Protein AF-A0A1Z8LVI5-F1 (afdb_monomer_lite)

Foldseek 3Di:
DLVVLCCVVPVQFPDWDADPNDIFTAGPVRDTDDDDVVSSVVSVVVVVVVVVVVVVVVLLVLVVVVVVVVDDPVRSCVVPVVSPVPD

Radius of gyration: 19.8 Å; chains: 1; bounding box: 43×19×52 Å

Sequence (87 aa):
MKHEAIYNLYPNVTHITEDDGLFTALDINEQEVSIDMDAVNTKATELQTAYDNEQETLKTNKVSAYRKMEMTDDEILAIDPTLEEYL

Structure (mmCIF, N/CA/C/O backbone):
data_AF-A0A1Z8LVI5-F1
#
_entry.id   AF-A0A1Z8LVI5-F1
#
loop_
_atom_site.group_PDB
_atom_site.id
_atom_site.type_symbol
_atom_site.label_atom_id
_atom_site.label_alt_id
_atom_site.label_comp_id
_atom_site.label_asym_id
_atom_site.label_entity_id
_atom_site.label_seq_id
_atom_site.pdbx_PDB_ins_code
_atom_site.Cartn_x
_atom_site.Cartn_y
_atom_site.Cartn_z
_atom_site.occupancy
_atom_site.B_iso_or_equiv
_atom_site.auth_seq_id
_atom_site.auth_comp_id
_atom_site.auth_asym_id
_atom_site.auth_atom_id
_atom_site.pdbx_PDB_model_num
ATOM 1 N N . MET A 1 1 ? -3.822 -1.144 2.091 1.00 94.50 1 MET A N 1
ATOM 2 C CA . MET A 1 1 ? -3.687 0.222 2.643 1.00 94.50 1 MET A CA 1
ATOM 3 C C . MET A 1 1 ? -4.580 0.510 3.848 1.00 94.50 1 MET A C 1
ATOM 5 O O . MET A 1 1 ? -4.051 1.000 4.830 1.00 94.50 1 MET A O 1
ATOM 9 N N . LYS A 1 2 ? -5.892 0.208 3.853 1.00 96.12 2 LYS A N 1
ATOM 10 C CA . LYS A 1 2 ? -6.758 0.554 5.008 1.00 96.12 2 LYS A CA 1
ATOM 11 C C . LYS A 1 2 ? -6.380 -0.132 6.328 1.00 96.12 2 LYS A C 1
ATOM 13 O O . LYS A 1 2 ? -6.348 0.536 7.350 1.00 96.12 2 LYS A O 1
ATOM 18 N N . HIS A 1 3 ? -6.018 -1.418 6.309 1.00 97.00 3 HIS A N 1
ATOM 19 C CA . HIS A 1 3 ? -5.535 -2.118 7.513 1.00 97.00 3 HIS A CA 1
ATOM 20 C C . HIS A 1 3 ? -4.271 -1.463 8.078 1.00 97.00 3 HIS A C 1
ATOM 22 O O . HIS A 1 3 ? -4.188 -1.165 9.262 1.00 97.00 3 HIS A O 1
ATOM 28 N N . GLU A 1 4 ? -3.30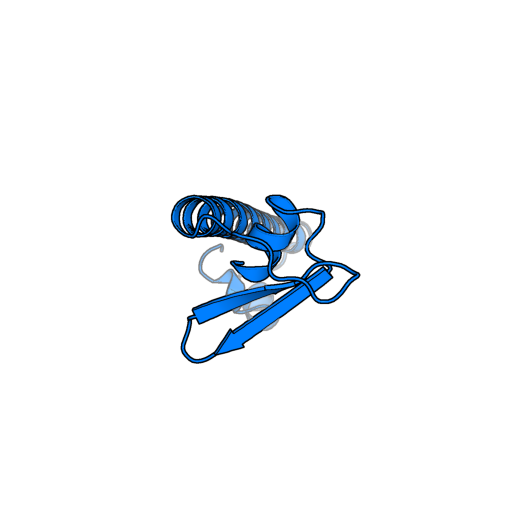7 -1.165 7.211 1.00 97.25 4 GLU A N 1
ATOM 29 C CA . GLU A 1 4 ? -2.075 -0.477 7.595 1.00 97.25 4 GLU A CA 1
ATOM 30 C C . GLU A 1 4 ? -2.342 0.939 8.121 1.00 97.25 4 GLU A C 1
ATOM 32 O O . GLU A 1 4 ? -1.757 1.347 9.121 1.00 97.25 4 GLU A O 1
ATOM 37 N N . ALA A 1 5 ? -3.272 1.667 7.501 1.00 98.12 5 ALA A N 1
ATOM 38 C CA . ALA A 1 5 ? -3.723 2.966 7.979 1.00 98.12 5 ALA A CA 1
ATOM 39 C C . ALA A 1 5 ? -4.330 2.880 9.387 1.00 98.12 5 ALA A C 1
ATOM 41 O O . ALA A 1 5 ? -4.005 3.715 10.231 1.00 98.12 5 ALA A O 1
ATOM 42 N N . ILE A 1 6 ? -5.150 1.860 9.663 1.00 98.00 6 ILE A N 1
ATOM 43 C CA . ILE A 1 6 ? -5.706 1.614 11.000 1.00 98.00 6 ILE A CA 1
ATOM 44 C C . ILE A 1 6 ? -4.576 1.359 12.001 1.00 98.00 6 ILE A C 1
ATOM 46 O O . ILE A 1 6 ? -4.532 2.042 13.018 1.00 98.00 6 ILE A O 1
ATOM 50 N N . TYR A 1 7 ? -3.618 0.474 11.707 1.00 98.12 7 TYR A N 1
ATOM 51 C CA . TYR A 1 7 ? -2.480 0.238 12.610 1.00 98.12 7 TYR A CA 1
ATOM 52 C C . TYR A 1 7 ? -1.616 1.492 12.837 1.00 98.12 7 TYR A C 1
ATOM 54 O O . TYR A 1 7 ? -1.088 1.686 13.930 1.00 98.12 7 TYR A O 1
ATOM 62 N N . ASN A 1 8 ? -1.487 2.364 11.831 1.00 97.88 8 ASN A N 1
ATOM 63 C CA . ASN A 1 8 ? -0.754 3.629 11.950 1.00 97.88 8 ASN A CA 1
ATOM 64 C C . ASN A 1 8 ? -1.478 4.655 12.838 1.00 97.88 8 ASN A C 1
ATOM 66 O O . ASN A 1 8 ? -0.828 5.385 13.586 1.00 97.88 8 ASN A O 1
ATOM 70 N N . LEU A 1 9 ? -2.805 4.754 12.724 1.00 98.12 9 LEU A N 1
ATOM 71 C CA . LEU A 1 9 ? -3.613 5.736 13.457 1.00 98.12 9 LEU A CA 1
ATOM 72 C C . LEU A 1 9 ? -3.984 5.261 14.867 1.00 98.12 9 LEU A C 1
ATOM 74 O O . LEU A 1 9 ? -4.084 6.078 15.783 1.00 98.12 9 LEU A O 1
ATOM 78 N N . TYR A 1 10 ? -4.165 3.953 15.042 1.00 97.81 10 TYR A N 1
ATOM 79 C CA . TYR A 1 10 ? -4.642 3.318 16.267 1.00 97.81 10 TYR A CA 1
ATOM 80 C C . TYR A 1 10 ? -3.654 2.225 16.705 1.00 97.81 10 TYR A C 1
ATOM 82 O O . TYR A 1 10 ? -3.911 1.037 16.523 1.00 97.81 10 TYR A O 1
ATOM 90 N N . PRO A 1 11 ? -2.504 2.591 17.297 1.00 97.00 11 PRO A N 1
ATOM 91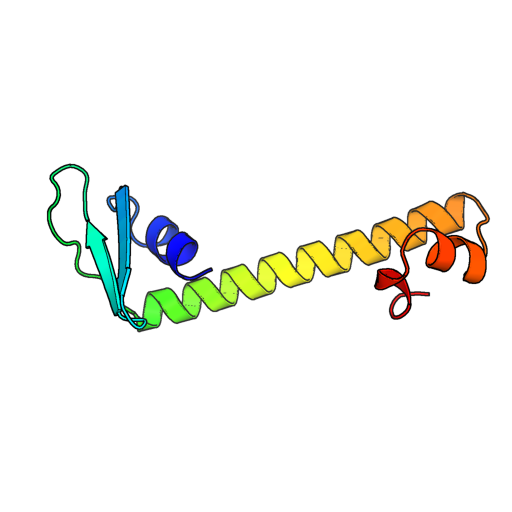 C CA . PRO A 1 11 ? -1.430 1.643 17.616 1.00 97.00 11 PRO A CA 1
ATOM 92 C C . PRO A 1 11 ? -1.789 0.619 18.706 1.00 97.00 11 PRO A C 1
ATOM 94 O O . PRO A 1 11 ? -1.037 -0.321 18.945 1.00 97.00 11 PRO A O 1
ATOM 97 N N . ASN A 1 12 ? -2.913 0.806 19.399 1.00 96.81 12 ASN A N 1
ATOM 98 C CA . ASN A 1 12 ? -3.472 -0.156 20.347 1.00 96.81 12 ASN A CA 1
ATOM 99 C C . ASN A 1 12 ? -4.296 -1.264 19.669 1.00 96.81 12 ASN A C 1
ATOM 101 O O . ASN A 1 12 ? -4.630 -2.242 20.336 1.00 96.81 12 ASN A O 1
ATOM 105 N N . VAL A 1 13 ? -4.630 -1.116 18.383 1.00 98.00 13 VAL A N 1
ATOM 106 C CA . VAL A 1 13 ? -5.289 -2.156 17.590 1.00 98.00 13 VAL A CA 1
ATOM 107 C C . VAL A 1 13 ? -4.286 -3.262 17.293 1.00 98.00 13 VAL A C 1
ATOM 109 O O . VAL A 1 13 ? -3.202 -3.015 16.766 1.00 98.00 13 VAL A O 1
ATOM 112 N N . THR A 1 14 ? -4.655 -4.494 17.615 1.00 97.38 14 THR A N 1
ATOM 113 C CA . THR A 1 14 ? -3.837 -5.696 17.392 1.00 97.38 14 THR A CA 1
ATOM 114 C C . THR A 1 14 ? -4.456 -6.627 16.359 1.00 97.38 14 THR A C 1
ATOM 116 O O . THR 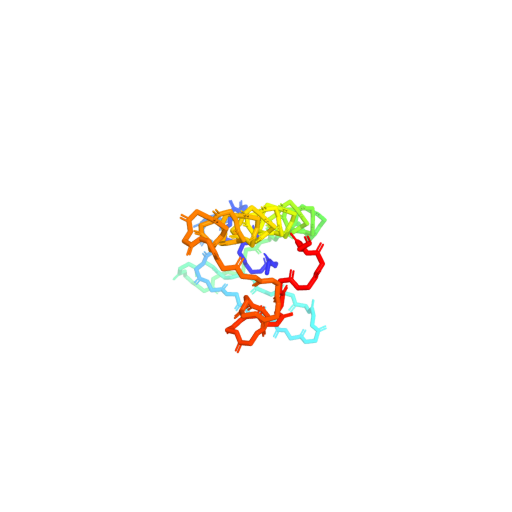A 1 14 ? -3.747 -7.440 15.764 1.00 97.38 14 THR A O 1
ATOM 119 N N . HIS A 1 15 ? -5.764 -6.509 16.137 1.00 97.00 15 HIS A N 1
ATOM 120 C CA . HIS A 1 15 ? -6.500 -7.327 15.192 1.00 97.00 15 HIS A CA 1
ATOM 121 C C . HIS A 1 15 ? -7.521 -6.485 14.433 1.00 97.00 15 HIS A C 1
ATOM 123 O O . HIS A 1 15 ? -8.174 -5.614 15.004 1.00 97.00 15 HIS A O 1
ATOM 129 N N . ILE A 1 16 ? -7.659 -6.756 13.138 1.00 97.38 16 ILE A N 1
ATOM 130 C CA . ILE A 1 16 ? -8.631 -6.106 12.264 1.00 97.38 16 ILE A CA 1
ATOM 131 C C . ILE A 1 16 ? -9.370 -7.209 11.522 1.00 97.38 16 ILE A C 1
ATOM 133 O O . ILE A 1 16 ? -8.740 -8.044 10.867 1.00 97.38 16 ILE A O 1
ATOM 137 N N . THR A 1 17 ? -10.693 -7.192 11.604 1.00 95.44 17 THR A N 1
ATOM 138 C CA . THR A 1 17 ? -11.563 -7.978 10.734 1.00 95.44 17 THR A CA 1
ATOM 139 C C . THR A 1 17 ? -12.259 -7.054 9.744 1.00 95.44 17 THR A C 1
ATOM 141 O O . THR A 1 17 ? -12.522 -5.882 10.023 1.00 95.44 17 THR A O 1
ATOM 144 N N . GLU A 1 18 ? -12.516 -7.585 8.555 1.00 94.88 18 GLU A N 1
ATOM 145 C CA . GLU A 1 18 ? -13.214 -6.888 7.483 1.00 94.88 18 GLU A CA 1
ATOM 146 C C . GLU A 1 18 ? -14.290 -7.823 6.935 1.00 94.88 18 GLU A C 1
ATOM 148 O O . GLU A 1 18 ? -13.973 -8.933 6.503 1.00 9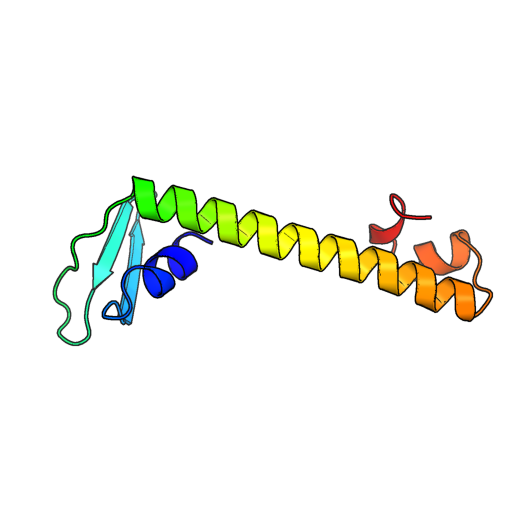4.88 18 GLU A O 1
ATOM 153 N N . ASP A 1 19 ? -15.544 -7.382 6.979 1.00 94.06 19 ASP A N 1
ATOM 154 C CA . ASP A 1 19 ? -16.692 -8.111 6.437 1.00 94.06 19 ASP A CA 1
ATOM 155 C C . ASP A 1 19 ? -17.534 -7.161 5.584 1.00 94.06 19 ASP A C 1
ATOM 157 O O . ASP A 1 19 ? -17.959 -6.109 6.054 1.00 94.06 19 ASP A O 1
ATOM 161 N N . ASP A 1 20 ? -17.704 -7.490 4.303 1.00 92.62 20 ASP A N 1
ATOM 162 C CA . ASP A 1 20 ? -18.394 -6.659 3.298 1.00 92.62 20 ASP A CA 1
ATOM 163 C C . ASP A 1 20 ? -17.974 -5.166 3.304 1.00 92.62 20 ASP A C 1
ATOM 165 O O . ASP A 1 20 ? -18.777 -4.247 3.136 1.00 92.62 20 ASP A O 1
ATOM 169 N N . GLY A 1 21 ? -16.682 -4.906 3.543 1.00 86.38 21 GLY A N 1
ATOM 170 C CA . GLY A 1 21 ? -16.108 -3.556 3.607 1.00 86.38 21 GLY A CA 1
ATOM 171 C C . GLY A 1 21 ? -16.354 -2.800 4.920 1.00 86.38 21 GLY A C 1
ATOM 172 O O . GLY A 1 21 ? -15.936 -1.642 5.038 1.00 86.38 21 GLY A O 1
ATOM 173 N N . LEU A 1 22 ? -16.993 -3.430 5.910 1.00 91.12 22 LEU A N 1
ATOM 174 C CA . LEU A 1 22 ? -17.071 -2.944 7.283 1.00 91.12 22 LEU A CA 1
ATOM 175 C C . LEU A 1 22 ? -15.842 -3.412 8.067 1.00 91.12 22 LEU A C 1
ATOM 177 O O . LEU A 1 22 ? -15.520 -4.597 8.078 1.00 91.12 22 LEU A O 1
ATOM 181 N N . PHE A 1 23 ? -15.177 -2.477 8.742 1.00 94.50 23 PHE A N 1
ATOM 182 C CA . PHE A 1 23 ? -13.977 -2.750 9.529 1.00 94.50 23 PHE A CA 1
ATOM 183 C C . PHE A 1 23 ? -14.313 -2.805 11.016 1.00 94.50 23 PHE A C 1
ATOM 185 O O . PHE A 1 23 ? -14.875 -1.851 11.558 1.00 94.50 23 PHE A O 1
ATOM 192 N N . THR A 1 24 ? -13.886 -3.875 11.681 1.00 96.56 24 THR A N 1
ATOM 193 C CA . THR A 1 24 ? -13.879 -3.973 13.142 1.00 96.56 24 THR A CA 1
ATOM 194 C C . THR A 1 24 ? -12.434 -4.080 13.607 1.00 96.56 24 THR A C 1
ATOM 196 O O . THR A 1 24 ? -11.689 -4.959 13.179 1.00 96.56 24 THR A O 1
ATOM 199 N N . ALA A 1 25 ? -12.024 -3.159 14.474 1.00 97.94 25 ALA A N 1
ATOM 200 C CA . ALA A 1 25 ? -10.683 -3.113 15.040 1.00 97.94 25 ALA A CA 1
ATOM 201 C C . ALA A 1 25 ? -10.744 -3.514 16.516 1.00 97.94 25 ALA A C 1
ATOM 203 O O . ALA A 1 25 ? -11.571 -2.985 17.255 1.00 97.94 25 ALA A O 1
ATOM 204 N N . LEU A 1 26 ? -9.878 -4.431 16.942 1.00 98.12 26 LEU A N 1
ATOM 205 C CA . LEU A 1 26 ? -9.832 -4.950 18.308 1.00 98.12 26 LEU A CA 1
ATOM 206 C C . LEU A 1 26 ? -8.476 -4.661 18.957 1.00 98.12 26 LEU A C 1
ATOM 208 O O . LEU A 1 26 ? -7.436 -4.692 18.290 1.00 98.12 26 LEU A O 1
ATOM 212 N N . ASP A 1 27 ? -8.492 -4.402 20.261 1.00 97.75 27 ASP A N 1
ATOM 213 C CA . ASP A 1 27 ? -7.290 -4.297 21.084 1.00 97.75 27 ASP A CA 1
ATOM 214 C C . ASP A 1 27 ? -6.787 -5.674 21.569 1.00 97.75 27 ASP A C 1
ATOM 216 O O . ASP A 1 27 ? -7.343 -6.730 21.262 1.00 97.75 27 ASP A O 1
ATOM 220 N N . ILE A 1 28 ? -5.713 -5.675 22.365 1.00 97.75 28 ILE A N 1
ATOM 221 C CA . ILE A 1 28 ? -5.133 -6.901 22.941 1.00 97.75 28 ILE A CA 1
ATOM 222 C C . ILE A 1 28 ? -6.084 -7.677 23.872 1.00 97.75 28 ILE A C 1
ATOM 224 O O . ILE A 1 28 ? -5.848 -8.853 24.137 1.00 97.75 28 ILE A O 1
ATOM 228 N N . ASN A 1 29 ? -7.136 -7.034 24.375 1.00 97.44 29 ASN A N 1
ATOM 229 C CA . ASN A 1 29 ? -8.145 -7.640 25.240 1.00 97.44 29 ASN A CA 1
ATOM 230 C C . ASN A 1 29 ? -9.410 -8.034 24.462 1.00 97.44 29 ASN A C 1
ATOM 232 O O . ASN A 1 29 ? -10.436 -8.285 25.092 1.00 97.44 29 ASN A O 1
ATOM 236 N N . GLU A 1 30 ? -9.349 -8.048 23.126 1.00 96.44 30 GLU A N 1
ATOM 237 C CA . GLU A 1 30 ? -10.482 -8.320 22.233 1.00 96.44 30 GLU A CA 1
ATOM 238 C C . GLU A 1 30 ? -11.626 -7.295 22.368 1.00 96.44 30 GLU A C 1
ATOM 240 O O . GLU A 1 30 ? -12.780 -7.591 22.058 1.00 96.44 30 GLU A O 1
ATOM 245 N N . GLN A 1 31 ? -11.325 -6.073 22.823 1.00 97.31 31 GLN A N 1
ATOM 246 C CA . GLN A 1 31 ? -12.302 -4.986 22.901 1.00 97.31 31 GLN A CA 1
ATOM 247 C C . GLN A 1 31 ? -12.282 -4.147 21.627 1.00 97.31 31 GLN A C 1
ATOM 249 O O . GLN A 1 31 ? -11.216 -3.806 21.113 1.00 97.31 31 GLN A O 1
ATOM 254 N N . GLU A 1 32 ? -13.470 -3.777 21.143 1.00 97.06 32 GLU A N 1
ATOM 255 C CA . GLU A 1 32 ? -13.604 -2.911 19.974 1.00 97.06 32 GLU A CA 1
ATOM 256 C C . GLU A 1 32 ? -12.991 -1.528 20.215 1.00 97.06 32 GLU A C 1
ATOM 258 O O . GLU A 1 32 ? -13.285 -0.835 21.194 1.00 97.06 32 GLU A O 1
ATOM 263 N N . VAL A 1 33 ? -12.153 -1.113 19.271 1.00 97.69 33 VAL A N 1
ATOM 264 C CA . VAL A 1 33 ? -11.557 0.215 19.207 1.00 97.69 33 VAL A CA 1
ATOM 265 C C . VAL A 1 33 ? -12.379 1.054 18.238 1.00 97.69 33 VAL A C 1
ATOM 267 O O . VAL A 1 33 ? -12.508 0.725 17.061 1.00 97.69 33 VAL A O 1
ATOM 270 N N . SER A 1 34 ? -12.916 2.171 18.729 1.00 96.75 34 SER A N 1
ATOM 271 C CA . SER A 1 34 ? -13.611 3.139 17.879 1.00 96.75 34 SER A CA 1
ATOM 272 C C . SER A 1 34 ? -12.624 3.779 16.905 1.00 96.75 34 SER A C 1
ATOM 274 O O . SER A 1 34 ? -11.699 4.475 17.326 1.00 96.75 34 SER A O 1
ATOM 276 N N . ILE A 1 35 ? -12.865 3.590 15.609 1.00 96.94 35 ILE A N 1
ATOM 277 C CA . ILE A 1 35 ? -12.062 4.166 14.529 1.00 96.94 35 ILE A CA 1
ATOM 278 C C . ILE A 1 35 ? -12.866 5.202 13.739 1.00 96.94 35 ILE A C 1
ATOM 280 O O . ILE A 1 35 ? -14.070 5.067 13.537 1.00 96.94 35 ILE A O 1
ATOM 284 N N . ASP A 1 36 ? -12.179 6.240 13.282 1.00 97.44 36 ASP A N 1
ATOM 285 C CA . ASP A 1 36 ? -12.694 7.251 12.367 1.00 97.44 36 ASP A CA 1
ATOM 286 C C . ASP A 1 36 ? -12.341 6.829 10.937 1.00 97.44 36 ASP A C 1
ATOM 288 O O . ASP A 1 36 ? -11.181 6.888 10.515 1.00 97.44 36 ASP A O 1
ATOM 292 N N . MET A 1 37 ? -13.348 6.378 10.188 1.00 96.06 37 MET A N 1
ATOM 293 C CA . MET A 1 37 ? -13.130 5.881 8.833 1.00 96.06 37 MET A CA 1
ATOM 294 C C . MET A 1 37 ? -12.718 6.969 7.838 1.00 96.06 37 MET A C 1
ATOM 296 O O . MET A 1 37 ? -12.048 6.641 6.856 1.00 96.06 37 MET A O 1
ATOM 300 N N . ASP A 1 38 ? -13.031 8.242 8.083 1.00 97.94 38 ASP A N 1
ATOM 301 C CA . ASP A 1 38 ? -12.582 9.334 7.211 1.00 97.94 38 ASP A CA 1
ATOM 302 C C . ASP A 1 38 ? -11.078 9.579 7.390 1.00 97.94 38 ASP A C 1
ATOM 304 O O . ASP A 1 38 ? -10.334 9.705 6.406 1.00 97.94 38 ASP A O 1
ATOM 308 N N . ALA A 1 39 ? -10.598 9.534 8.637 1.00 98.00 39 ALA A N 1
ATOM 309 C CA . ALA A 1 39 ? -9.169 9.570 8.940 1.00 98.00 39 ALA A CA 1
ATOM 310 C C . ALA A 1 39 ? -8.435 8.354 8.344 1.00 98.00 39 ALA A C 1
ATOM 312 O O . ALA A 1 39 ? -7.385 8.510 7.714 1.00 98.00 39 ALA A O 1
ATOM 313 N N . VAL A 1 40 ? -9.011 7.150 8.466 1.00 97.81 40 VAL A N 1
ATOM 314 C CA . VAL A 1 40 ? -8.455 5.917 7.876 1.00 97.81 40 VAL A CA 1
ATOM 315 C C . VAL A 1 40 ? -8.371 6.012 6.355 1.00 97.81 40 VAL A C 1
ATOM 317 O O . VAL A 1 40 ? -7.335 5.673 5.785 1.00 97.81 40 VAL A O 1
ATOM 320 N N . ASN A 1 41 ? -9.421 6.484 5.680 1.00 97.62 41 ASN A N 1
ATOM 321 C CA . ASN A 1 41 ? -9.424 6.629 4.221 1.00 97.62 41 ASN A CA 1
ATOM 322 C C . ASN A 1 41 ? -8.375 7.648 3.753 1.00 97.62 41 ASN A C 1
ATOM 324 O O . ASN A 1 41 ? -7.653 7.393 2.783 1.00 97.62 41 ASN A O 1
ATOM 328 N N . THR A 1 42 ? -8.248 8.768 4.470 1.00 98.50 42 THR A N 1
ATOM 329 C CA . THR A 1 42 ? -7.216 9.779 4.201 1.00 98.50 42 THR A CA 1
ATOM 330 C C . THR A 1 42 ? -5.827 9.163 4.331 1.00 98.50 42 THR A C 1
ATOM 332 O O . THR A 1 42 ? -5.029 9.215 3.395 1.00 98.50 42 THR A O 1
ATOM 335 N N . LYS A 1 43 ? -5.564 8.472 5.444 1.00 98.19 43 LYS A N 1
ATOM 336 C CA . LYS A 1 43 ? -4.268 7.837 5.691 1.00 98.19 43 LYS A CA 1
ATOM 337 C C . LYS A 1 43 ? -3.954 6.715 4.708 1.00 98.19 43 LYS A C 1
ATOM 339 O O . LYS A 1 43 ? -2.820 6.593 4.260 1.00 98.19 43 LYS A O 1
ATOM 344 N N . ALA A 1 44 ? -4.949 5.927 4.315 1.00 98.12 44 ALA A N 1
ATOM 345 C CA . ALA A 1 44 ? -4.785 4.903 3.291 1.00 98.12 44 ALA A CA 1
ATOM 346 C C . ALA A 1 44 ? -4.402 5.509 1.932 1.00 98.12 44 ALA A C 1
ATOM 348 O O . ALA A 1 44 ? -3.588 4.924 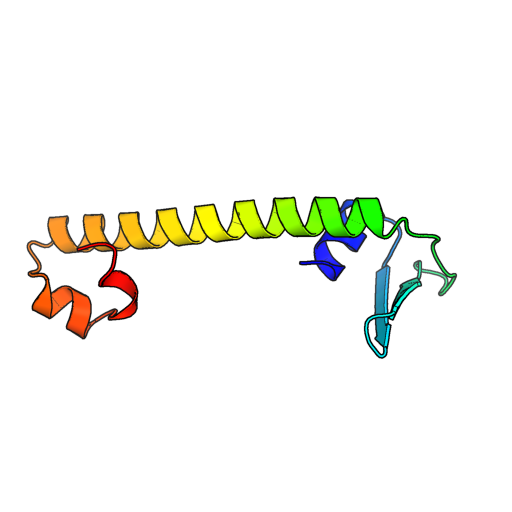1.223 1.00 98.12 44 ALA A O 1
ATOM 349 N N . THR A 1 45 ? -4.948 6.679 1.590 1.00 98.38 45 THR A N 1
ATOM 350 C CA . THR A 1 45 ? -4.600 7.412 0.361 1.00 98.38 45 THR A CA 1
ATOM 351 C C . THR A 1 45 ? -3.173 7.955 0.416 1.00 98.38 45 THR A C 1
ATOM 353 O O . THR A 1 45 ? -2.436 7.834 -0.563 1.00 98.38 45 THR A O 1
ATOM 356 N N . GLU A 1 46 ? -2.749 8.497 1.563 1.00 98.31 46 GLU A N 1
ATOM 357 C CA . GLU A 1 46 ? -1.357 8.919 1.784 1.00 98.31 46 GLU A CA 1
ATOM 358 C C . GLU A 1 46 ? -0.384 7.747 1.607 1.00 98.31 46 GLU A C 1
ATOM 360 O O . GLU A 1 46 ? 0.605 7.870 0.885 1.00 98.31 46 GLU A O 1
ATOM 365 N N . LEU A 1 47 ? -0.683 6.602 2.231 1.00 98.31 47 LEU A N 1
ATOM 366 C CA . LEU A 1 47 ? 0.141 5.395 2.140 1.00 98.31 47 LEU A CA 1
ATOM 367 C C . LEU A 1 47 ? 0.191 4.847 0.711 1.00 98.31 47 LEU A C 1
ATOM 369 O O . LEU A 1 47 ? 1.270 4.512 0.233 1.00 98.31 47 LEU A O 1
ATOM 373 N N . GLN A 1 48 ? -0.948 4.814 0.012 1.00 98.31 48 GLN A N 1
ATOM 374 C CA . GLN A 1 48 ? -0.993 4.401 -1.391 1.00 98.31 48 GLN A CA 1
ATOM 375 C C . GLN A 1 48 ? -0.122 5.315 -2.258 1.00 98.31 48 GLN A C 1
ATOM 377 O O . GLN A 1 48 ? 0.718 4.830 -3.004 1.00 98.31 48 GLN A O 1
ATOM 382 N N . THR A 1 49 ? -0.252 6.633 -2.090 1.00 98.25 49 T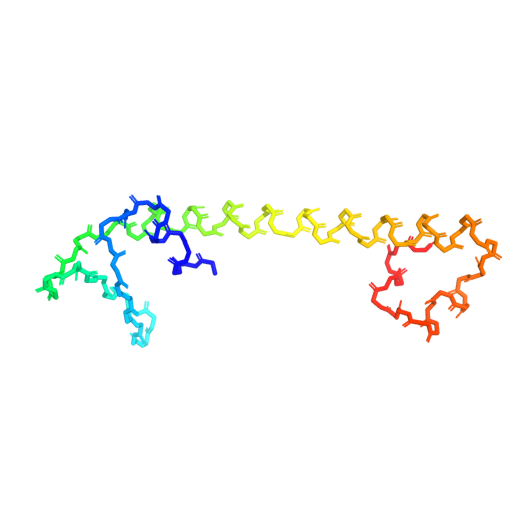HR A N 1
ATOM 383 C CA . THR A 1 49 ? 0.544 7.617 -2.838 1.00 98.25 49 THR A CA 1
ATOM 384 C C . THR A 1 49 ? 2.041 7.443 -2.575 1.00 98.25 49 THR A C 1
ATOM 386 O O . THR A 1 49 ? 2.852 7.518 -3.496 1.00 98.25 49 THR A O 1
ATOM 389 N N . ALA A 1 50 ? 2.429 7.210 -1.319 1.00 97.94 50 ALA A N 1
ATOM 390 C CA . ALA A 1 50 ? 3.823 6.975 -0.958 1.00 97.94 50 ALA A CA 1
ATOM 391 C C . ALA A 1 50 ? 4.371 5.691 -1.599 1.00 97.94 50 ALA A C 1
ATOM 393 O O . ALA A 1 50 ? 5.464 5.716 -2.164 1.00 97.94 50 ALA A O 1
ATOM 394 N N . TYR A 1 51 ? 3.597 4.604 -1.555 1.00 97.75 51 TYR A N 1
ATOM 395 C CA . TYR A 1 51 ? 3.953 3.336 -2.186 1.00 97.75 51 TYR A CA 1
ATOM 396 C C . TYR A 1 51 ? 4.097 3.475 -3.706 1.00 97.75 51 TYR A C 1
ATOM 398 O O . TYR A 1 51 ? 5.095 3.033 -4.272 1.00 97.75 51 TYR A O 1
ATOM 406 N N . ASP A 1 52 ? 3.146 4.140 -4.363 1.00 97.44 52 ASP A N 1
ATOM 407 C CA . ASP A 1 52 ? 3.173 4.340 -5.813 1.00 97.44 52 ASP A CA 1
ATOM 408 C C . ASP A 1 52 ? 4.416 5.142 -6.234 1.00 97.44 52 ASP A C 1
ATOM 410 O O . ASP A 1 52 ? 5.122 4.751 -7.163 1.00 97.44 52 ASP A O 1
ATOM 414 N N . ASN A 1 53 ? 4.765 6.196 -5.486 1.00 98.06 53 ASN A N 1
ATOM 415 C CA . ASN A 1 53 ? 5.988 6.974 -5.716 1.00 98.06 53 ASN A CA 1
ATOM 416 C C . ASN A 1 53 ? 7.272 6.146 -5.524 1.00 98.06 53 ASN A C 1
ATOM 418 O O . ASN A 1 53 ? 8.262 6.347 -6.237 1.00 98.06 53 ASN A O 1
ATOM 422 N N . GLU A 1 54 ? 7.285 5.224 -4.560 1.00 98.06 54 GLU A N 1
ATOM 423 C CA . GLU A 1 54 ? 8.411 4.310 -4.359 1.00 98.06 54 GLU A CA 1
ATOM 424 C C . GLU A 1 54 ? 8.555 3.352 -5.548 1.00 98.06 54 GLU A C 1
ATOM 426 O O . GLU A 1 54 ? 9.657 3.199 -6.082 1.00 98.06 54 GLU A O 1
ATOM 431 N N . GLN A 1 55 ? 7.451 2.760 -6.016 1.00 97.44 55 GLN A N 1
ATOM 432 C CA . GLN A 1 55 ? 7.461 1.873 -7.183 1.00 97.44 55 GLN A CA 1
ATOM 433 C C . GLN A 1 55 ? 7.905 2.603 -8.458 1.00 97.44 55 GLN A C 1
ATOM 435 O O . GLN A 1 55 ? 8.733 2.078 -9.206 1.00 97.44 55 GLN A O 1
ATOM 440 N N . GLU A 1 56 ? 7.430 3.830 -8.670 1.00 97.50 56 GLU A N 1
ATOM 441 C CA . GLU A 1 56 ? 7.842 4.706 -9.774 1.00 97.50 56 GLU A CA 1
ATOM 442 C C . GLU A 1 56 ? 9.360 4.946 -9.769 1.00 97.50 56 GLU A C 1
ATOM 444 O O . GLU A 1 56 ? 10.064 4.772 -10.773 1.00 97.50 56 GLU A O 1
ATOM 449 N N . THR A 1 57 ? 9.888 5.279 -8.590 1.00 98.00 57 THR A N 1
ATOM 450 C CA . THR A 1 57 ? 11.320 5.512 -8.384 1.00 98.00 57 THR A CA 1
ATOM 451 C C . THR A 1 57 ? 12.129 4.241 -8.641 1.00 98.00 57 THR A C 1
ATOM 453 O O . THR A 1 57 ? 13.182 4.289 -9.284 1.00 98.00 57 THR A O 1
ATOM 456 N N . LEU A 1 58 ? 11.650 3.083 -8.176 1.00 98.19 58 LEU A N 1
ATOM 457 C CA . LEU A 1 58 ? 12.306 1.793 -8.395 1.00 98.19 58 LEU A CA 1
ATOM 458 C C . LEU A 1 58 ? 12.387 1.440 -9.882 1.00 98.19 58 LEU A C 1
ATOM 460 O O . LEU A 1 58 ? 13.454 1.028 -10.342 1.00 98.19 58 LEU A O 1
ATOM 464 N N . LYS A 1 59 ? 11.304 1.627 -10.641 1.00 98.06 59 LYS A N 1
ATOM 465 C CA . LYS A 1 59 ? 11.288 1.362 -12.087 1.00 98.06 59 LYS A CA 1
ATOM 466 C C . LYS A 1 59 ? 12.243 2.283 -12.847 1.00 98.06 59 LYS A C 1
ATOM 468 O O . LYS A 1 59 ? 13.084 1.794 -13.602 1.00 98.06 59 LYS A O 1
ATOM 473 N N . THR A 1 60 ? 12.222 3.580 -12.546 1.00 97.94 60 THR A N 1
ATOM 474 C CA . THR A 1 60 ? 13.176 4.554 -13.111 1.00 97.94 60 THR A CA 1
ATOM 475 C C . THR A 1 60 ? 14.631 4.170 -12.809 1.00 97.94 60 THR A C 1
ATOM 477 O O . THR A 1 60 ? 15.505 4.215 -13.683 1.00 97.94 60 THR A O 1
ATOM 480 N N . ASN A 1 61 ? 14.908 3.736 -11.576 1.00 98.19 61 ASN A N 1
ATOM 481 C CA . ASN A 1 61 ? 16.242 3.298 -11.167 1.00 98.19 61 ASN A CA 1
ATOM 482 C C . ASN A 1 61 ? 16.680 2.011 -11.874 1.00 98.19 61 ASN A C 1
ATOM 484 O O . ASN A 1 61 ? 17.848 1.909 -12.256 1.00 98.19 61 ASN A O 1
ATOM 488 N N . LYS A 1 62 ? 15.770 1.048 -12.077 1.00 98.06 62 LYS A N 1
ATOM 489 C CA . LYS A 1 62 ? 16.047 -0.172 -12.851 1.00 98.06 62 LYS A CA 1
ATOM 490 C C . LYS A 1 62 ? 16.441 0.162 -14.286 1.00 98.06 62 LYS A C 1
ATOM 492 O O . LYS A 1 62 ? 17.498 -0.282 -14.724 1.00 98.06 62 LYS A O 1
ATOM 497 N N . VAL A 1 63 ? 15.656 0.992 -14.980 1.00 98.19 63 VAL A N 1
ATOM 498 C CA . VAL A 1 63 ? 15.991 1.441 -16.344 1.00 98.19 63 VAL A CA 1
ATOM 499 C C . VAL A 1 63 ? 17.363 2.110 -16.360 1.00 98.19 63 VAL A C 1
ATOM 501 O O . VAL A 1 63 ? 18.234 1.720 -17.136 1.00 98.19 63 VAL A O 1
ATOM 504 N N . SER A 1 64 ? 17.611 3.049 -15.442 1.00 98.06 64 SER A N 1
ATOM 505 C CA . SER A 1 64 ? 18.921 3.701 -15.319 1.00 98.06 64 SER A CA 1
ATOM 506 C C . SER A 1 64 ? 20.067 2.710 -15.084 1.00 98.06 64 SER A C 1
ATOM 508 O O . SER A 1 64 ? 21.167 2.911 -15.600 1.00 98.06 64 SER A O 1
ATOM 510 N N . ALA A 1 65 ? 19.847 1.647 -14.308 1.00 98.44 65 ALA A N 1
ATOM 511 C CA . ALA A 1 65 ? 20.844 0.605 -14.078 1.00 98.44 65 ALA A CA 1
ATOM 512 C C . ALA A 1 65 ? 21.119 -0.212 -15.350 1.00 98.44 65 ALA A C 1
ATOM 514 O O . ALA A 1 65 ? 22.284 -0.400 -15.694 1.00 98.44 65 ALA A O 1
ATOM 515 N N . TYR A 1 66 ? 20.083 -0.624 -16.085 1.00 98.25 66 TYR A N 1
ATOM 516 C CA . TYR A 1 66 ? 20.252 -1.346 -17.350 1.00 98.25 66 TYR A CA 1
ATOM 517 C C . TYR A 1 66 ? 20.932 -0.498 -18.429 1.00 98.25 66 TYR A C 1
ATOM 519 O O . TYR A 1 66 ? 21.832 -0.979 -19.115 1.00 98.25 66 TYR A O 1
ATOM 527 N N . ARG A 1 67 ? 20.602 0.795 -18.525 1.00 97.69 67 ARG A N 1
ATOM 528 C CA . ARG A 1 67 ? 21.282 1.721 -19.446 1.00 97.69 67 ARG A CA 1
ATOM 529 C C . ARG A 1 67 ? 22.769 1.878 -19.127 1.00 97.69 67 ARG A C 1
ATOM 531 O O . ARG A 1 67 ? 23.581 1.969 -20.042 1.00 97.69 67 ARG A O 1
ATOM 538 N N . LYS A 1 68 ? 23.160 1.853 -17.846 1.00 98.38 68 LYS A N 1
ATOM 539 C CA . LYS A 1 68 ? 24.584 1.826 -17.445 1.00 98.38 68 LYS A CA 1
ATOM 540 C C . LYS A 1 68 ? 25.299 0.535 -17.854 1.00 98.38 68 LYS A C 1
ATOM 542 O O . LYS A 1 68 ? 26.523 0.531 -17.908 1.00 98.38 68 LYS A O 1
ATOM 547 N N . MET A 1 69 ? 24.552 -0.534 -18.119 1.00 98.12 69 MET A N 1
ATOM 548 C CA . MET A 1 69 ? 25.054 -1.793 -18.673 1.00 98.12 69 MET A CA 1
ATOM 549 C C . MET A 1 69 ? 24.988 -1.823 -20.210 1.00 98.12 69 MET A C 1
ATOM 551 O O . MET A 1 69 ? 25.170 -2.885 -20.792 1.00 98.12 69 MET A O 1
ATOM 555 N N . GLU A 1 70 ? 24.729 -0.677 -20.852 1.00 98.00 70 GLU A N 1
ATOM 556 C CA . GLU A 1 70 ? 24.639 -0.516 -22.312 1.00 98.00 70 GLU A CA 1
ATOM 557 C C . GLU A 1 70 ? 23.539 -1.363 -22.977 1.00 98.00 70 GLU A C 1
ATOM 559 O O . GLU A 1 70 ? 23.606 -1.652 -24.169 1.00 98.00 70 GLU A O 1
ATOM 564 N N . MET A 1 71 ? 22.499 -1.729 -22.220 1.00 98.19 71 MET A N 1
ATOM 565 C CA . MET A 1 71 ? 21.360 -2.483 -22.744 1.00 98.19 71 MET A CA 1
ATOM 566 C C . MET A 1 71 ? 20.435 -1.618 -23.613 1.00 98.19 71 MET A C 1
ATOM 568 O O . MET A 1 71 ? 20.146 -0.452 -23.302 1.00 98.19 71 MET A O 1
ATOM 572 N N . THR A 1 72 ? 19.932 -2.222 -24.686 1.00 98.19 72 THR A N 1
ATOM 573 C CA . THR A 1 72 ? 18.900 -1.657 -25.567 1.00 98.19 72 THR A CA 1
ATOM 574 C C . THR A 1 72 ? 17.498 -1.798 -24.967 1.00 98.19 72 THR A C 1
ATOM 576 O O . THR A 1 72 ? 17.288 -2.568 -24.032 1.00 98.19 72 THR A O 1
ATOM 579 N N . ASP A 1 73 ? 16.523 -1.067 -25.511 1.00 98.00 73 ASP A N 1
ATOM 580 C CA . ASP A 1 73 ? 15.135 -1.121 -25.025 1.00 98.00 73 ASP A CA 1
ATOM 581 C C . ASP A 1 73 ? 14.508 -2.498 -25.200 1.00 98.00 73 ASP A C 1
ATOM 583 O O . ASP A 1 73 ? 13.898 -3.015 -24.268 1.00 98.00 73 ASP A O 1
ATOM 587 N N . ASP A 1 74 ? 14.758 -3.142 -26.340 1.00 98.19 74 ASP A N 1
ATOM 588 C CA . ASP A 1 74 ? 14.294 -4.503 -26.607 1.00 98.19 74 ASP A CA 1
ATOM 589 C C . ASP A 1 74 ? 14.859 -5.506 -25.586 1.00 98.19 74 ASP A C 1
ATOM 591 O O . ASP A 1 74 ? 14.143 -6.389 -25.111 1.00 98.19 74 ASP A O 1
ATOM 595 N N . GLU A 1 75 ? 16.134 -5.365 -25.205 1.00 98.31 75 GLU A N 1
ATOM 596 C CA . GLU A 1 75 ? 16.760 -6.226 -24.195 1.00 98.31 75 GLU A CA 1
ATOM 597 C C . GLU A 1 75 ? 16.218 -5.956 -22.788 1.00 98.31 75 GLU A C 1
ATOM 599 O O . GLU A 1 75 ? 16.051 -6.896 -22.009 1.00 98.31 75 GLU A O 1
ATOM 604 N N . ILE A 1 76 ? 15.922 -4.696 -22.451 1.00 98.06 76 ILE A N 1
ATOM 605 C CA . ILE A 1 76 ? 15.317 -4.343 -21.161 1.00 98.06 76 ILE A CA 1
ATOM 606 C C . ILE A 1 76 ? 13.894 -4.900 -21.073 1.00 98.06 76 ILE A C 1
ATOM 608 O O . ILE A 1 76 ? 13.564 -5.551 -20.082 1.00 98.06 76 ILE A O 1
ATOM 612 N N . LEU A 1 77 ? 13.075 -4.724 -22.113 1.00 98.19 77 LEU A N 1
ATOM 613 C CA . LEU A 1 77 ? 11.701 -5.238 -22.156 1.00 98.19 77 LEU A CA 1
ATOM 614 C C . LEU A 1 77 ? 11.631 -6.763 -22.182 1.00 98.19 77 LEU A C 1
ATOM 616 O O . LEU A 1 77 ? 10.692 -7.341 -21.634 1.00 98.19 77 LEU A O 1
ATOM 620 N N . ALA A 1 78 ? 12.632 -7.428 -22.762 1.00 98.06 78 ALA A N 1
ATOM 621 C CA . ALA A 1 78 ? 12.745 -8.880 -22.693 1.00 98.06 78 ALA A CA 1
ATOM 622 C C . ALA A 1 78 ? 12.977 -9.393 -21.256 1.00 98.06 78 ALA A C 1
ATOM 624 O O . ALA A 1 78 ? 12.631 -10.538 -20.959 1.00 98.06 78 ALA A O 1
ATOM 625 N N . ILE A 1 79 ? 13.549 -8.569 -20.368 1.00 97.38 79 ILE A N 1
ATOM 626 C CA . ILE A 1 79 ? 13.790 -8.904 -18.956 1.00 97.38 79 ILE A CA 1
ATOM 627 C C . ILE A 1 79 ? 12.626 -8.458 -18.068 1.00 97.38 79 ILE A C 1
ATOM 629 O O . ILE A 1 79 ? 12.169 -9.231 -17.225 1.00 97.38 79 ILE A O 1
ATOM 633 N N . ASP A 1 80 ? 12.170 -7.217 -18.227 1.00 97.06 80 ASP A N 1
ATOM 634 C CA . ASP A 1 80 ? 11.109 -6.616 -17.419 1.00 97.06 80 ASP A CA 1
ATOM 635 C C . ASP A 1 80 ? 10.175 -5.775 -18.314 1.00 97.06 80 ASP A C 1
ATOM 637 O O . ASP A 1 80 ? 10.413 -4.582 -18.522 1.00 97.06 80 ASP A O 1
ATOM 641 N N . PRO A 1 81 ? 9.089 -6.371 -18.843 1.00 97.19 81 PRO A N 1
ATOM 642 C CA . PRO A 1 81 ? 8.160 -5.672 -19.731 1.00 97.19 81 PRO A CA 1
ATOM 643 C C . PRO A 1 81 ? 7.356 -4.580 -19.013 1.00 97.19 81 PRO A C 1
ATOM 645 O O . PRO A 1 81 ? 6.745 -3.739 -19.661 1.00 97.19 81 PRO A O 1
ATOM 648 N N . THR A 1 82 ? 7.361 -4.545 -17.674 1.00 96.88 82 THR A N 1
ATOM 649 C CA . THR A 1 82 ? 6.652 -3.505 -16.907 1.00 96.88 82 THR A CA 1
ATOM 650 C C . THR A 1 82 ? 7.338 -2.135 -16.962 1.00 96.88 82 THR A C 1
ATOM 652 O O . THR A 1 82 ? 6.827 -1.170 -16.384 1.00 96.88 82 THR A O 1
ATOM 655 N N . LEU A 1 83 ? 8.491 -2.060 -17.637 1.00 97.44 83 LEU A N 1
ATOM 656 C CA . LEU A 1 83 ? 9.294 -0.856 -17.819 1.00 97.44 83 LEU A CA 1
ATOM 657 C C . LEU A 1 83 ? 9.011 -0.119 -19.136 1.00 97.44 83 LEU A C 1
ATOM 659 O O . LEU A 1 83 ? 9.627 0.914 -19.349 1.00 97.44 83 LEU A O 1
ATOM 663 N N . GLU A 1 84 ? 8.097 -0.589 -19.994 1.00 97.06 84 GLU A N 1
ATOM 664 C CA . GLU A 1 84 ? 7.792 0.047 -21.295 1.00 97.06 84 GLU A CA 1
ATOM 665 C C . GLU A 1 84 ? 7.479 1.542 -21.188 1.00 97.06 84 GLU A C 1
ATOM 667 O O . GLU A 1 84 ? 7.962 2.333 -21.989 1.00 97.06 84 GLU A O 1
ATOM 672 N N . GLU A 1 85 ? 6.761 1.953 -20.146 1.00 96.00 85 GLU A N 1
ATOM 673 C CA . GLU A 1 85 ? 6.421 3.361 -19.901 1.00 96.00 85 GLU A CA 1
ATOM 674 C C . GLU A 1 85 ? 7.627 4.232 -19.469 1.00 96.00 85 GLU A C 1
ATOM 676 O O . GLU A 1 85 ? 7.486 5.446 -19.332 1.00 96.00 85 GLU A O 1
ATOM 681 N N . TYR A 1 86 ? 8.804 3.631 -19.254 1.00 95.38 86 TYR A N 1
ATOM 682 C CA . TYR A 1 86 ? 10.008 4.256 -18.684 1.00 95.38 86 TYR A CA 1
ATOM 683 C C . TYR A 1 86 ? 11.219 4.261 -19.636 1.00 95.38 86 TYR A C 1
ATOM 685 O O . TYR A 1 86 ? 12.291 4.722 -19.228 1.00 95.38 86 TYR A O 1
ATOM 693 N N . LEU A 1 87 ? 11.090 3.715 -20.850 1.00 92.81 87 LEU A N 1
ATOM 694 C CA . LEU A 1 87 ? 12.168 3.597 -21.847 1.00 92.81 87 LEU A CA 1
ATOM 695 C C . LEU A 1 87 ? 12.129 4.719 -22.886 1.00 92.81 87 LEU A C 1
ATOM 697 O O . LEU A 1 87 ? 13.238 5.211 -23.214 1.00 92.81 87 LEU A O 1
#

pLDDT: mean 97.18, std 1.78, range [86.38, 98.5]

Secondary structure (DSSP, 8-state):
-HHHHHHHH-TTEEEEEEETTEEEEEETTSPBPP--HHHHHHHHHHHHHHHHHHHHHHHHHHHHHHHHTT--HHHHHHH-GGGGGG-